Protein AF-A0A7D9LE32-F1 (afdb_monomer_lite)

pLDDT: mean 76.78, std 17.49, range [37.62, 94.56]

Sequence (142 aa):
DDTLTGVDDGTQTGVDDDTLTGVDDDTLTGVDDDTLTGVDDDTLTGVDDDTLTGVDDDTLTGVDDGTLTGVDDGTLTSVDDDTLTGVDDGTLTGVDDGTLTGVDDDTLTGVDDDTLTVQVLAGSFQVLAGSCQDPARSCQIP

Structure (mmCIF, N/CA/C/O backbone):
data_AF-A0A7D9LE32-F1
#
_entry.id   AF-A0A7D9LE32-F1
#
loop_
_atom_site.group_PDB
_atom_site.id
_atom_site.type_symbol
_atom_site.label_atom_id
_atom_site.label_alt_id
_atom_site.label_comp_id
_atom_site.label_asym_id
_atom_site.label_entity_id
_atom_site.label_seq_id
_atom_site.pdbx_PDB_ins_code
_atom_site.Cartn_x
_atom_site.Cartn_y
_atom_site.Cartn_z
_atom_site.occupancy
_atom_site.B_iso_or_equiv
_atom_site.auth_seq_id
_atom_site.auth_comp_id
_atom_site.auth_asym_id
_atom_site.auth_atom_id
_atom_site.pdbx_PDB_model_num
ATOM 1 N N . ASP A 1 1 ? -15.709 0.197 8.861 1.00 73.44 1 ASP A N 1
ATOM 2 C CA . ASP A 1 1 ? -15.210 1.032 9.957 1.00 73.44 1 ASP A CA 1
ATOM 3 C C . ASP A 1 1 ? -15.190 0.263 11.274 1.00 73.44 1 ASP A C 1
ATOM 5 O O . ASP A 1 1 ? -16.037 0.479 12.150 1.00 73.44 1 ASP A O 1
ATOM 9 N N . ASP A 1 2 ? -14.233 -0.660 11.393 1.00 81.38 2 ASP A N 1
ATOM 10 C CA . ASP A 1 2 ? -13.851 -1.294 12.655 1.00 81.38 2 ASP A CA 1
ATOM 11 C C . ASP A 1 2 ? -12.483 -0.761 13.129 1.00 81.38 2 ASP A C 1
ATOM 13 O O . ASP A 1 2 ? -11.618 -0.362 12.353 1.00 81.38 2 ASP A O 1
ATOM 17 N N . THR A 1 3 ? -12.294 -0.669 14.450 1.00 89.06 3 THR A N 1
ATOM 18 C CA . THR A 1 3 ? -11.020 -0.227 15.040 1.00 89.06 3 THR A CA 1
ATOM 19 C C . THR A 1 3 ? -10.590 -1.179 16.142 1.00 89.06 3 THR A C 1
ATOM 21 O O . THR A 1 3 ? -11.297 -1.324 17.148 1.00 89.06 3 THR A O 1
ATOM 24 N N . LEU A 1 4 ? -9.416 -1.789 15.979 1.00 86.62 4 LEU A N 1
ATOM 25 C CA . LEU A 1 4 ? -8.838 -2.752 16.914 1.00 86.62 4 LEU A CA 1
ATOM 26 C C . LEU A 1 4 ? -7.532 -2.215 17.500 1.00 86.62 4 LEU A C 1
ATOM 28 O O . LEU A 1 4 ? -6.714 -1.614 16.812 1.00 86.62 4 LEU A O 1
ATOM 32 N N . THR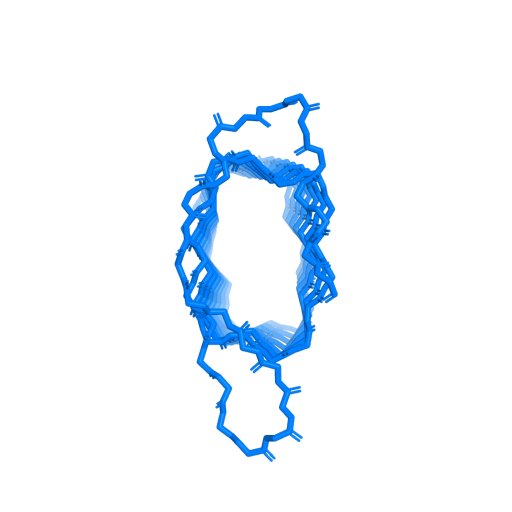 A 1 5 ? -7.346 -2.402 18.808 1.00 90.69 5 THR A N 1
ATOM 33 C CA . THR A 1 5 ? -6.140 -1.938 19.506 1.00 90.69 5 THR A CA 1
ATOM 34 C C . THR A 1 5 ? -5.686 -2.946 20.551 1.00 90.69 5 THR A C 1
ATOM 36 O O . THR A 1 5 ? -6.492 -3.273 21.433 1.00 90.69 5 THR A O 1
ATOM 39 N N . GLY A 1 6 ? -4.414 -3.349 20.535 1.00 88.06 6 GLY A N 1
ATOM 40 C CA . GLY A 1 6 ? -3.862 -4.254 21.551 1.00 88.06 6 GLY A CA 1
ATOM 41 C C . GLY A 1 6 ? -4.485 -5.646 21.510 1.00 88.06 6 GLY A C 1
ATOM 42 O O . GLY A 1 6 ? -4.855 -6.166 22.567 1.00 88.06 6 GLY A O 1
ATOM 43 N N . VAL A 1 7 ? -4.718 -6.169 20.308 1.00 86.44 7 VAL A N 1
ATOM 44 C CA . VAL A 1 7 ? -5.234 -7.525 20.094 1.00 86.44 7 VAL A CA 1
ATOM 45 C C . VAL A 1 7 ? -4.071 -8.458 19.762 1.00 86.44 7 VAL A C 1
ATOM 47 O O . VAL A 1 7 ? -3.098 -8.019 19.170 1.00 86.44 7 VAL A O 1
ATOM 50 N N . ASP A 1 8 ? -4.165 -9.719 20.182 1.00 85.81 8 ASP A N 1
ATOM 51 C CA . ASP A 1 8 ? -3.124 -10.716 19.891 1.00 85.81 8 ASP A CA 1
ATOM 52 C C . ASP A 1 8 ? -3.333 -11.315 18.480 1.00 85.81 8 ASP A C 1
ATOM 54 O O . ASP A 1 8 ? -2.375 -11.661 17.809 1.00 85.81 8 ASP A O 1
ATOM 58 N N . ASP A 1 9 ? -4.586 -11.468 18.028 1.00 88.00 9 ASP A N 1
ATOM 59 C CA . ASP A 1 9 ? -4.920 -12.013 16.709 1.00 88.00 9 ASP A CA 1
ATOM 60 C C . ASP A 1 9 ? -6.203 -11.402 16.112 1.00 88.00 9 ASP A C 1
ATOM 62 O O . ASP A 1 9 ? -7.207 -11.197 16.813 1.00 88.00 9 ASP A O 1
ATOM 66 N N . GLY A 1 10 ? -6.211 -11.153 14.799 1.00 84.56 10 GLY A N 1
ATOM 67 C CA . GLY A 1 10 ? -7.376 -10.633 14.083 1.00 84.56 10 GLY A CA 1
ATOM 68 C C . GLY A 1 10 ? -7.543 -11.165 12.658 1.00 84.56 10 GLY A C 1
ATOM 69 O O . GLY A 1 10 ? -6.626 -11.620 11.979 1.00 84.56 10 GLY A O 1
ATOM 70 N N . THR A 1 11 ? -8.795 -11.194 12.192 1.00 90.12 11 THR A N 1
ATOM 71 C CA . THR A 1 11 ? -9.115 -11.504 10.791 1.00 90.12 11 THR A CA 1
ATOM 72 C C . THR A 1 11 ? -10.365 -10.751 10.364 1.00 90.12 11 THR A C 1
ATOM 74 O O . THR A 1 11 ? -11.419 -10.922 10.988 1.00 90.12 11 THR A O 1
ATOM 77 N N . GLN A 1 12 ? -10.278 -9.978 9.281 1.00 88.81 12 GLN A N 1
ATOM 78 C CA . GLN A 1 12 ? -11.402 -9.203 8.744 1.00 88.81 12 GLN A CA 1
ATOM 79 C C . GLN A 1 12 ? -11.607 -9.494 7.257 1.00 88.81 12 GLN A C 1
ATOM 81 O O . GLN A 1 12 ? -10.667 -9.780 6.519 1.00 88.81 12 GLN A O 1
ATOM 86 N N . THR A 1 13 ? -12.871 -9.511 6.825 1.00 91.12 13 THR A N 1
ATOM 87 C CA . THR A 1 13 ? -13.227 -9.866 5.444 1.00 91.12 13 THR A CA 1
ATOM 88 C C . THR A 1 13 ? -14.433 -9.079 4.948 1.00 91.12 13 THR A C 1
ATOM 90 O O . THR A 1 13 ? -15.486 -9.151 5.594 1.00 91.12 13 THR A O 1
ATOM 93 N N . GLY A 1 14 ? -14.346 -8.468 3.763 1.00 86.75 14 GLY A N 1
ATOM 94 C CA . GLY A 1 14 ? -15.486 -7.805 3.116 1.00 86.75 14 GLY A CA 1
ATOM 95 C C . GLY A 1 14 ? -15.981 -6.580 3.884 1.00 86.75 14 GLY A C 1
ATOM 96 O O . GLY A 1 14 ? -17.188 -6.449 4.109 1.00 86.75 14 GLY A O 1
ATOM 97 N N . VAL A 1 15 ? -15.040 -5.776 4.357 1.00 83.94 15 VAL A N 1
ATOM 98 C CA . VAL A 1 15 ? -15.245 -4.577 5.175 1.00 83.94 15 VAL A CA 1
ATOM 99 C C . VAL A 1 15 ? -14.876 -3.342 4.361 1.00 83.94 15 VAL A C 1
ATOM 101 O O . VAL A 1 15 ? -14.007 -3.420 3.506 1.00 83.94 15 VAL A O 1
ATOM 104 N N . ASP A 1 16 ? -15.554 -2.227 4.620 1.00 86.12 16 ASP A N 1
ATOM 105 C CA . ASP A 1 16 ? -15.320 -1.000 3.850 1.00 86.12 16 ASP A CA 1
ATOM 106 C C . ASP A 1 16 ? -14.069 -0.253 4.365 1.00 86.12 16 ASP A C 1
ATOM 108 O O . ASP A 1 16 ? -13.232 0.130 3.576 1.00 86.12 16 ASP A O 1
ATOM 112 N N . ASP A 1 17 ? -13.893 -0.109 5.685 1.00 89.81 17 ASP A N 1
ATOM 113 C CA . ASP A 1 17 ? -12.788 0.681 6.266 1.00 89.81 17 ASP A CA 1
ATOM 114 C C . ASP A 1 17 ? -12.303 0.027 7.572 1.00 89.81 17 ASP A C 1
ATOM 116 O O . ASP A 1 17 ? -13.159 -0.281 8.409 1.00 89.81 17 ASP A O 1
ATOM 120 N N . ASP A 1 18 ? -10.999 -0.125 7.813 1.00 89.25 18 ASP A N 1
ATOM 121 C CA . ASP A 1 18 ? -10.464 -0.690 9.064 1.00 89.25 18 ASP A CA 1
ATOM 122 C C . ASP A 1 18 ? -9.230 0.049 9.617 1.00 89.25 18 ASP A C 1
ATOM 124 O O . ASP A 1 18 ? -8.409 0.611 8.897 1.00 89.25 18 ASP A O 1
ATOM 128 N N . THR A 1 19 ? -9.063 0.059 10.945 1.00 92.06 19 THR A N 1
ATOM 129 C CA . THR A 1 19 ? -7.843 0.582 11.593 1.00 92.06 19 THR A CA 1
ATOM 130 C C . THR A 1 19 ? -7.362 -0.321 12.725 1.00 92.06 19 THR A C 1
ATOM 132 O O . THR A 1 19 ? -8.087 -0.547 13.699 1.00 92.06 19 THR A O 1
ATOM 135 N N . LEU A 1 20 ? -6.119 -0.791 12.646 1.00 91.19 20 LEU A N 1
ATOM 136 C CA . LEU A 1 20 ? -5.5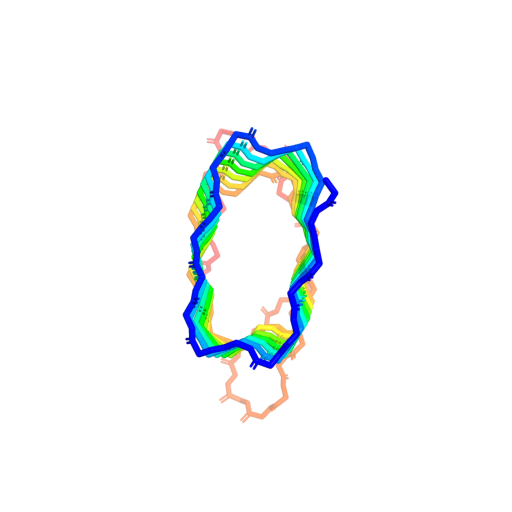15 -1.701 13.617 1.00 91.19 20 LEU A CA 1
ATOM 137 C C . LEU A 1 20 ? -4.245 -1.082 14.214 1.00 91.19 20 LEU A C 1
ATOM 139 O O . LEU A 1 20 ? -3.468 -0.404 13.544 1.00 91.19 20 LEU A O 1
ATOM 143 N N . THR A 1 21 ? -4.060 -1.216 15.529 1.00 93.31 21 THR A N 1
ATOM 144 C CA . THR A 1 21 ? -2.902 -0.629 16.223 1.00 93.31 21 THR A CA 1
ATOM 145 C C . THR A 1 21 ? -2.389 -1.506 17.355 1.00 93.31 21 THR A C 1
ATOM 147 O O . THR A 1 21 ? -3.131 -1.782 18.304 1.00 93.31 21 THR A O 1
ATOM 150 N N . GLY A 1 22 ? -1.093 -1.824 17.347 1.00 89.38 22 GLY A N 1
ATOM 151 C CA . GLY A 1 22 ? -0.489 -2.667 18.378 1.00 89.38 22 GLY A CA 1
ATOM 152 C C . GLY A 1 22 ? -1.085 -4.064 18.339 1.00 89.38 22 GLY A C 1
ATOM 153 O O . GLY A 1 22 ? -1.678 -4.473 19.339 1.00 89.38 22 GLY A O 1
ATOM 154 N N . VAL A 1 23 ? -1.050 -4.695 17.170 1.00 90.19 23 VAL A N 1
ATOM 155 C CA . VAL A 1 23 ? -1.552 -6.056 16.971 1.00 90.19 23 VAL A CA 1
ATOM 156 C C . VAL A 1 23 ? -0.376 -6.987 16.750 1.00 90.19 23 VAL A C 1
ATOM 158 O O . VAL A 1 23 ? 0.572 -6.584 16.094 1.00 90.19 23 VAL A O 1
ATOM 161 N N . ASP A 1 24 ? -0.427 -8.193 17.308 1.00 88.56 24 ASP A N 1
ATOM 162 C CA . ASP A 1 24 ? 0.621 -9.178 17.046 1.00 88.56 24 ASP A CA 1
ATOM 163 C C . ASP A 1 24 ? 0.402 -9.788 15.641 1.00 88.56 24 ASP A C 1
ATOM 165 O O . ASP A 1 24 ? 1.209 -9.526 14.765 1.00 88.56 24 ASP A O 1
ATOM 169 N N . ASP A 1 25 ? -0.726 -10.470 15.372 1.00 90.69 25 ASP A N 1
ATOM 170 C CA . ASP A 1 25 ? -0.989 -11.094 14.056 1.00 90.69 25 ASP A CA 1
ATOM 171 C C . ASP A 1 25 ? -2.334 -10.657 13.429 1.00 90.69 25 ASP A C 1
ATOM 173 O O . ASP A 1 25 ? -3.394 -10.846 14.039 1.00 90.69 25 ASP A O 1
ATOM 177 N N . ASP A 1 26 ? -2.346 -10.202 12.171 1.00 91.19 26 ASP A N 1
ATOM 178 C CA . ASP A 1 26 ? -3.585 -9.858 11.452 1.00 91.19 26 ASP A CA 1
ATOM 179 C C . ASP A 1 26 ? -3.692 -10.408 10.021 1.00 91.19 26 ASP A C 1
ATOM 181 O O . ASP A 1 26 ? -2.724 -10.682 9.315 1.00 91.19 26 ASP A O 1
ATOM 185 N N . THR A 1 27 ? -4.931 -10.583 9.551 1.00 92.94 27 THR A N 1
ATOM 186 C CA . THR A 1 27 ? -5.215 -10.893 8.141 1.00 92.94 27 THR A CA 1
ATOM 187 C C . THR A 1 27 ? -6.457 -10.158 7.650 1.00 92.94 27 THR A C 1
ATOM 189 O O . THR A 1 27 ? -7.558 -10.380 8.169 1.00 92.94 27 THR A O 1
ATOM 192 N N . LEU A 1 28 ? -6.317 -9.350 6.601 1.00 92.06 28 LEU A N 1
ATOM 193 C CA . LEU A 1 28 ? -7.422 -8.628 5.968 1.00 92.06 28 LEU A CA 1
ATOM 194 C C . LEU A 1 28 ? -7.646 -9.125 4.533 1.00 92.06 28 LEU A C 1
ATOM 196 O O . LEU A 1 28 ? -6.717 -9.486 3.808 1.00 92.06 28 LEU A O 1
ATOM 200 N N . THR A 1 29 ? -8.908 -9.234 4.110 1.00 94.00 29 THR A N 1
ATOM 201 C CA . THR A 1 29 ? -9.242 -9.701 2.755 1.00 94.00 29 THR A CA 1
ATOM 202 C C . THR A 1 29 ? -10.474 -9.017 2.179 1.00 94.00 29 THR A C 1
ATOM 204 O O . THR A 1 29 ? -11.563 -9.125 2.753 1.00 94.00 29 THR A O 1
ATOM 207 N N . GLY A 1 30 ? -10.355 -8.448 0.977 1.00 89.94 30 GLY A N 1
ATOM 208 C CA . GLY A 1 30 ? -11.468 -7.752 0.328 1.00 89.94 30 GLY A CA 1
ATOM 209 C C . GLY A 1 30 ? -11.885 -6.537 1.143 1.00 89.94 30 GLY A C 1
ATOM 210 O O . GLY A 1 30 ? -13.033 -6.500 1.594 1.00 89.94 30 GLY A O 1
ATOM 211 N N . VAL A 1 31 ? -10.922 -5.667 1.432 1.00 89.81 31 VAL A N 1
ATOM 212 C CA . VAL A 1 31 ? -11.112 -4.432 2.199 1.00 89.81 31 VAL A CA 1
ATOM 213 C C . VAL A 1 31 ? -10.989 -3.260 1.240 1.00 89.81 31 VAL A C 1
ATOM 215 O O . VAL A 1 31 ? -10.130 -3.325 0.369 1.00 89.81 31 VAL A O 1
ATOM 218 N N . ASP A 1 32 ? -11.839 -2.241 1.366 1.00 89.81 32 ASP A N 1
ATOM 219 C CA . ASP A 1 32 ? -11.682 -1.052 0.523 1.00 89.81 32 ASP A CA 1
ATOM 220 C C . ASP A 1 32 ? -10.523 -0.194 1.086 1.00 89.81 32 ASP A C 1
ATOM 222 O O . ASP A 1 32 ? -9.508 -0.088 0.415 1.00 89.81 32 ASP A O 1
ATOM 226 N N . ASP A 1 33 ? -10.589 0.268 2.345 1.00 91.81 33 ASP A N 1
ATOM 227 C CA . ASP A 1 33 ? -9.518 1.067 2.976 1.00 91.81 33 ASP A CA 1
ATOM 228 C C . ASP A 1 33 ? -9.007 0.442 4.299 1.00 91.81 33 ASP A C 1
ATOM 230 O O . ASP A 1 33 ? -9.798 0.119 5.196 1.00 91.81 33 ASP A O 1
ATOM 234 N N . ASP A 1 34 ? -7.691 0.352 4.519 1.00 92.44 34 ASP A N 1
ATOM 235 C CA . ASP A 1 34 ? -7.129 -0.069 5.811 1.00 92.44 34 ASP A CA 1
ATOM 236 C C . ASP A 1 34 ? -5.908 0.729 6.303 1.00 92.44 34 ASP A C 1
ATOM 238 O O . ASP A 1 34 ? -5.178 1.407 5.582 1.00 92.44 34 ASP A O 1
ATOM 242 N N . THR A 1 35 ? -5.711 0.726 7.625 1.00 93.56 35 THR A N 1
ATOM 243 C CA . THR A 1 35 ? -4.546 1.351 8.265 1.00 93.56 35 THR A CA 1
ATOM 244 C C . THR A 1 35 ? -4.030 0.509 9.423 1.00 93.56 35 THR A C 1
ATOM 246 O O . THR A 1 35 ? -4.728 0.326 10.425 1.00 93.56 35 THR A O 1
ATOM 249 N N . LEU A 1 36 ? -2.778 0.065 9.330 1.00 92.38 36 LEU A N 1
ATOM 250 C CA . LEU A 1 36 ? -2.089 -0.745 10.332 1.00 92.38 36 LEU A CA 1
ATOM 251 C C . LEU A 1 36 ? -0.932 0.046 10.957 1.00 92.38 36 LEU A C 1
ATOM 253 O O . LEU A 1 36 ? -0.197 0.779 10.291 1.00 92.38 36 LEU A O 1
ATOM 257 N N . THR A 1 37 ? -0.765 -0.046 12.277 1.00 94.19 37 THR A N 1
ATOM 258 C CA . THR A 1 37 ? 0.332 0.638 12.983 1.00 94.19 37 THR A CA 1
ATOM 259 C C . THR A 1 37 ? 0.884 -0.176 14.143 1.00 94.19 37 THR A C 1
ATOM 261 O O . THR A 1 37 ? 0.161 -0.433 15.109 1.00 94.19 37 THR A O 1
ATOM 264 N N . GLY A 1 38 ? 2.191 -0.451 14.135 1.00 90.06 38 GLY A N 1
ATOM 265 C CA . GLY A 1 38 ? 2.829 -1.244 15.186 1.00 90.06 38 GLY A CA 1
ATOM 266 C C . GLY A 1 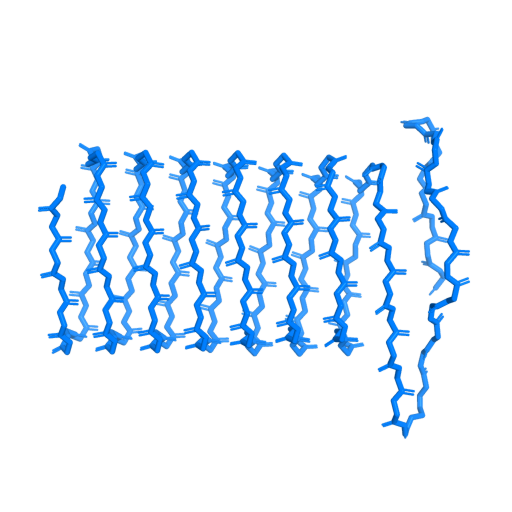38 ? 2.282 -2.662 15.184 1.00 90.06 38 GLY A C 1
ATOM 267 O O . GLY A 1 38 ? 1.674 -3.048 16.183 1.00 90.06 38 GLY A O 1
ATOM 268 N N . VAL A 1 39 ? 2.377 -3.334 14.041 1.00 90.44 39 VAL A N 1
ATOM 269 C CA . VAL A 1 39 ? 1.914 -4.714 13.865 1.00 90.44 39 VAL A CA 1
ATOM 270 C C . VAL A 1 39 ? 3.131 -5.621 13.753 1.00 90.44 39 VAL A C 1
ATOM 272 O O . VAL A 1 39 ? 4.094 -5.217 13.113 1.00 90.44 39 VAL A O 1
ATOM 275 N N . ASP A 1 40 ? 3.120 -6.782 14.405 1.00 90.88 40 ASP A N 1
ATOM 276 C CA . ASP A 1 40 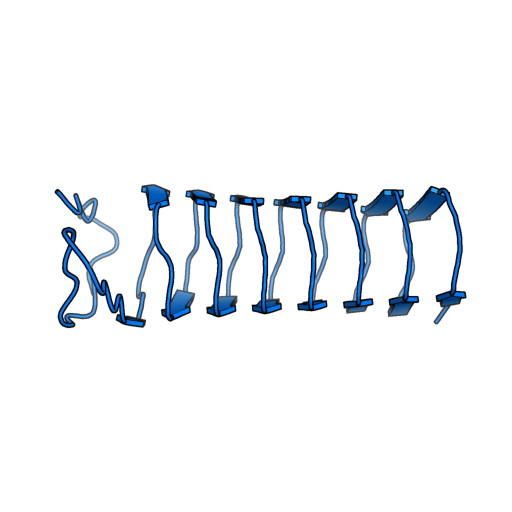? 4.249 -7.711 14.287 1.00 90.88 40 ASP A CA 1
ATOM 277 C C . ASP A 1 40 ? 4.152 -8.448 12.933 1.00 90.88 40 ASP A C 1
ATOM 279 O O . ASP A 1 40 ? 5.012 -8.237 12.089 1.00 90.88 40 ASP A O 1
ATOM 283 N N . ASP A 1 41 ? 3.064 -9.179 12.664 1.00 92.06 41 ASP A N 1
ATOM 284 C CA . ASP A 1 41 ? 2.841 -9.902 11.403 1.00 92.06 41 ASP A CA 1
ATOM 285 C C . ASP A 1 41 ? 1.490 -9.516 10.757 1.00 92.06 41 ASP A C 1
ATOM 287 O O . ASP A 1 41 ? 0.427 -9.631 11.382 1.00 92.06 41 ASP A O 1
ATOM 291 N N . ASP A 1 42 ? 1.476 -9.156 9.469 1.00 92.31 42 ASP A N 1
ATOM 292 C CA . ASP A 1 42 ? 0.226 -8.917 8.739 1.00 92.31 42 ASP A CA 1
ATOM 293 C C . ASP A 1 42 ? 0.149 -9.534 7.333 1.00 92.31 42 ASP A C 1
ATOM 295 O O . ASP A 1 42 ? 1.123 -9.909 6.677 1.00 92.31 42 ASP A O 1
ATOM 299 N N . THR A 1 43 ? -1.086 -9.735 6.869 1.00 94.06 43 THR A N 1
ATOM 300 C CA . THR A 1 43 ? -1.364 -10.205 5.510 1.00 94.06 43 THR A CA 1
ATOM 301 C C . THR A 1 43 ? -2.594 -9.518 4.934 1.00 94.06 43 THR A C 1
ATOM 303 O O . THR A 1 43 ? -3.710 -9.698 5.432 1.00 94.06 43 THR A O 1
ATOM 306 N N . LEU A 1 44 ? -2.405 -8.825 3.814 1.00 92.88 44 LEU A N 1
ATOM 307 C CA . LEU A 1 44 ? -3.436 -8.092 3.085 1.00 92.88 44 LEU A CA 1
ATOM 308 C C . LEU A 1 44 ? -3.686 -8.735 1.718 1.00 92.88 44 LEU A C 1
ATOM 310 O O . LEU A 1 44 ? -2.763 -9.125 0.997 1.00 92.88 44 LEU A O 1
ATOM 314 N N . THR A 1 45 ? -4.954 -8.914 1.345 1.00 94.56 45 THR A N 1
ATOM 315 C CA . THR A 1 45 ? -5.313 -9.507 0.046 1.00 94.56 45 THR A CA 1
ATOM 316 C C . THR A 1 45 ? -6.547 -8.873 -0.577 1.00 94.56 45 THR A C 1
ATOM 318 O O . THR A 1 45 ? -7.642 -8.982 -0.019 1.00 94.56 45 THR A O 1
ATOM 321 N N . GLY A 1 46 ? -6.410 -8.358 -1.802 1.00 90.69 46 GLY A N 1
ATOM 322 C CA . GLY A 1 46 ? -7.517 -7.719 -2.516 1.00 90.69 46 GLY A CA 1
ATOM 323 C C . GLY A 1 46 ? -7.981 -6.479 -1.768 1.00 90.69 46 GLY A C 1
ATOM 324 O O . GLY A 1 46 ? -9.133 -6.454 -1.336 1.00 90.69 46 GLY A O 1
ATOM 325 N N . VAL A 1 47 ? -7.044 -5.572 -1.519 1.00 90.94 47 VAL A N 1
ATOM 326 C CA . VAL A 1 47 ? -7.280 -4.309 -0.822 1.00 90.94 47 VAL A CA 1
ATOM 327 C C . VAL A 1 47 ? -7.231 -3.187 -1.850 1.00 90.94 47 VAL A C 1
ATOM 329 O O . VAL A 1 47 ? -6.376 -3.243 -2.731 1.00 90.94 47 VAL A O 1
ATOM 332 N N . ASP A 1 48 ? -8.144 -2.222 -1.774 1.00 90.88 48 ASP A N 1
ATOM 333 C CA . ASP A 1 48 ? -8.104 -1.086 -2.696 1.00 90.88 48 ASP A CA 1
ATOM 334 C C . ASP A 1 48 ? -7.036 -0.075 -2.215 1.00 90.88 48 ASP A C 1
ATOM 336 O O . ASP A 1 48 ? -6.075 0.148 -2.943 1.00 90.88 48 ASP A O 1
ATOM 340 N N . ASP A 1 49 ? -7.111 0.420 -0.973 1.00 92.25 49 ASP A N 1
ATOM 341 C CA . ASP A 1 49 ? -6.161 1.384 -0.392 1.00 92.25 49 ASP A CA 1
ATOM 342 C C . ASP A 1 49 ? -5.591 0.902 0.967 1.00 92.25 49 ASP A C 1
ATOM 344 O O . ASP A 1 49 ? -6.351 0.714 1.921 1.00 92.25 49 ASP A O 1
ATOM 348 N N . ASP A 1 50 ? -4.260 0.812 1.118 1.00 92.62 50 ASP A N 1
ATOM 349 C CA . ASP A 1 50 ? -3.606 0.443 2.389 1.00 92.62 50 ASP A CA 1
ATOM 350 C C . ASP A 1 50 ? -2.603 1.474 2.937 1.00 92.62 50 ASP A C 1
ATOM 352 O O . ASP A 1 50 ? -1.994 2.294 2.236 1.00 92.62 50 ASP A O 1
ATOM 356 N N . THR A 1 51 ? -2.409 1.450 4.259 1.00 94.00 51 THR A N 1
ATOM 357 C CA . THR A 1 51 ? -1.311 2.166 4.922 1.00 94.00 51 THR A CA 1
ATOM 358 C C . THR A 1 51 ? -0.750 1.382 6.105 1.00 94.00 51 THR A C 1
ATOM 360 O O . THR A 1 51 ? -1.404 1.252 7.142 1.00 94.00 51 THR A O 1
ATOM 363 N N . LEU A 1 52 ? 0.515 0.970 6.009 1.00 92.25 52 LEU A N 1
ATOM 364 C CA . LEU A 1 52 ? 1.246 0.247 7.052 1.00 92.25 52 LEU A CA 1
ATOM 365 C C . LEU A 1 52 ? 2.353 1.122 7.647 1.00 92.25 52 LEU A C 1
ATOM 367 O O . LEU A 1 52 ? 3.095 1.823 6.949 1.00 92.25 52 LEU A O 1
ATOM 371 N N . THR A 1 53 ? 2.491 1.110 8.974 1.00 93.81 53 THR A N 1
ATOM 372 C CA . THR A 1 53 ? 3.557 1.848 9.666 1.00 93.81 53 THR A CA 1
ATOM 373 C C . THR A 1 53 ? 4.134 1.089 10.852 1.00 93.81 53 THR A C 1
ATOM 375 O O . THR A 1 53 ? 3.427 0.852 11.832 1.00 93.81 53 THR A O 1
ATOM 378 N N . GLY A 1 54 ? 5.450 0.860 10.840 1.00 89.75 54 GLY A N 1
ATOM 379 C CA . GLY A 1 54 ? 6.141 0.161 11.923 1.00 89.75 54 GLY A CA 1
ATOM 380 C C . GLY A 1 54 ? 5.660 -1.277 12.004 1.00 89.75 54 GLY A C 1
ATOM 381 O O . GLY A 1 54 ? 5.009 -1.619 12.989 1.00 89.75 54 GLY A O 1
ATOM 382 N N . VAL A 1 55 ? 5.893 -2.028 10.935 1.00 90.69 55 VAL A N 1
ATOM 383 C CA . VAL A 1 55 ? 5.515 -3.435 10.823 1.00 90.69 55 VAL A CA 1
ATOM 384 C C . VAL A 1 55 ? 6.778 -4.282 10.811 1.00 90.69 55 VAL A C 1
ATOM 386 O O . VAL A 1 55 ? 7.752 -3.873 10.181 1.00 90.69 55 VAL A O 1
ATOM 389 N N . ASP A 1 56 ? 6.784 -5.409 11.519 1.00 90.69 56 ASP A N 1
ATOM 390 C CA . ASP A 1 56 ? 7.940 -6.305 11.491 1.00 90.69 56 ASP A CA 1
ATOM 391 C C . ASP A 1 56 ? 7.899 -7.159 10.202 1.00 90.69 56 ASP A C 1
ATOM 393 O O . ASP A 1 56 ? 8.792 -7.001 9.373 1.00 90.69 56 ASP A O 1
ATOM 397 N N . ASP A 1 57 ? 6.836 -7.938 9.962 1.00 91.56 57 ASP A N 1
ATOM 398 C CA . ASP A 1 57 ? 6.659 -8.780 8.767 1.00 91.56 57 ASP A CA 1
ATOM 399 C C . ASP A 1 57 ? 5.331 -8.480 8.024 1.00 91.56 57 ASP A C 1
ATOM 401 O O . ASP A 1 57 ? 4.246 -8.692 8.573 1.00 91.56 57 ASP A O 1
ATOM 405 N N . ASP A 1 58 ? 5.386 -8.098 6.739 1.00 91.38 58 ASP A N 1
ATOM 406 C CA . ASP A 1 58 ? 4.188 -7.861 5.907 1.00 91.38 58 ASP A CA 1
ATOM 407 C C . ASP A 1 58 ? 4.087 -8.746 4.651 1.00 91.38 58 ASP A C 1
ATOM 409 O O . ASP A 1 58 ? 5.067 -9.199 4.042 1.00 91.38 58 ASP A O 1
ATOM 413 N N . THR A 1 59 ? 2.849 -9.014 4.224 1.00 93.06 59 THR A N 1
ATOM 414 C CA . THR A 1 59 ? 2.561 -9.601 2.909 1.00 93.06 59 THR A CA 1
ATOM 415 C C . THR A 1 59 ? 1.336 -8.970 2.260 1.00 93.06 59 THR A C 1
ATOM 417 O O . THR A 1 59 ? 0.201 -9.209 2.676 1.00 93.06 59 THR A O 1
ATOM 420 N N . LEU A 1 60 ? 1.556 -8.264 1.152 1.00 91.25 60 LEU A N 1
ATOM 421 C CA . LEU A 1 60 ? 0.524 -7.589 0.368 1.00 91.25 60 LEU A CA 1
ATOM 422 C C . LEU A 1 60 ? 0.323 -8.284 -0.982 1.00 91.25 60 LEU A C 1
ATOM 424 O O . LEU A 1 60 ? 1.271 -8.584 -1.716 1.00 91.25 60 LEU A O 1
ATOM 428 N N . THR A 1 61 ? -0.931 -8.578 -1.333 1.00 92.75 61 THR A N 1
ATOM 429 C CA . THR A 1 61 ? -1.277 -9.210 -2.616 1.00 92.75 61 THR A CA 1
ATOM 430 C C . THR A 1 61 ? -2.528 -8.613 -3.247 1.00 92.75 61 THR A C 1
ATOM 432 O O . THR A 1 61 ? -3.622 -8.758 -2.702 1.00 92.75 61 THR A O 1
ATOM 435 N N . GLY A 1 62 ? -2.400 -8.091 -4.471 1.00 88.69 62 GLY A N 1
ATOM 436 C CA . GLY A 1 62 ? -3.529 -7.495 -5.189 1.00 88.69 62 GLY A CA 1
ATOM 437 C C . GLY A 1 62 ? -4.017 -6.250 -4.465 1.00 88.69 62 GLY A C 1
ATOM 438 O O . GLY A 1 62 ? -5.144 -6.251 -3.977 1.00 88.69 62 GLY A O 1
ATOM 439 N N . VAL A 1 63 ? -3.110 -5.291 -4.325 1.00 88.94 63 VAL A N 1
ATOM 440 C CA . VAL A 1 63 ? -3.357 -3.981 -3.728 1.00 88.94 63 VAL A CA 1
ATOM 441 C C . VAL A 1 63 ? -3.411 -2.966 -4.859 1.00 88.94 63 VAL A C 1
ATOM 443 O O . VAL A 1 63 ? -2.530 -3.009 -5.718 1.00 88.94 63 VAL A O 1
ATOM 446 N N . ASP A 1 64 ? -4.400 -2.080 -4.872 1.00 88.81 64 ASP A N 1
ATOM 447 C CA . ASP A 1 64 ? -4.442 -1.024 -5.885 1.00 88.81 64 ASP A CA 1
ATOM 448 C C . ASP A 1 64 ? -3.498 0.133 -5.479 1.00 88.81 64 ASP A C 1
ATOM 450 O O . ASP A 1 64 ? -2.515 0.356 -6.183 1.00 88.81 64 ASP A O 1
ATOM 454 N N . ASP A 1 65 ? -3.686 0.763 -4.313 1.00 88.94 65 ASP A N 1
ATOM 455 C CA . ASP A 1 65 ? -2.834 1.848 -3.796 1.00 88.94 65 ASP A CA 1
ATOM 456 C C . ASP A 1 65 ? -2.276 1.520 -2.389 1.00 88.94 65 ASP A C 1
ATOM 458 O O . ASP A 1 65 ? -3.031 1.300 -1.445 1.00 88.94 65 ASP A O 1
ATOM 462 N N . GLY A 1 66 ? -0.950 1.564 -2.195 1.00 87.25 66 GLY A N 1
ATOM 463 C CA . GLY A 1 66 ? -0.319 1.181 -0.918 1.00 87.25 66 GLY A CA 1
ATOM 464 C C . GLY A 1 66 ? 0.749 2.142 -0.389 1.00 87.25 66 GLY A C 1
ATOM 465 O O . GLY A 1 66 ? 1.532 2.740 -1.138 1.00 87.25 66 GLY A O 1
ATOM 466 N N . THR A 1 67 ? 0.831 2.299 0.938 1.00 90.25 67 THR A N 1
ATOM 467 C CA . THR A 1 67 ? 1.910 3.064 1.598 1.00 90.25 67 THR A CA 1
ATOM 468 C C . THR A 1 67 ? 2.510 2.314 2.779 1.00 90.25 67 THR A C 1
ATOM 470 O O . THR A 1 67 ? 1.884 2.179 3.827 1.00 90.25 67 THR A O 1
ATOM 473 N N . LEU A 1 68 ? 3.788 1.947 2.666 1.00 89.12 68 LEU A N 1
ATOM 474 C CA . LEU A 1 68 ? 4.522 1.209 3.692 1.00 89.12 68 LEU A CA 1
ATOM 475 C C . LEU A 1 68 ? 5.651 2.071 4.262 1.00 89.12 68 LEU A C 1
ATOM 477 O O . LEU A 1 68 ? 6.456 2.662 3.531 1.00 89.12 68 LEU A O 1
ATOM 481 N N . THR A 1 69 ? 5.721 2.174 5.590 1.00 90.38 69 THR A N 1
ATOM 482 C CA . THR A 1 69 ? 6.762 2.948 6.282 1.00 90.38 69 THR A CA 1
ATOM 483 C C . THR A 1 69 ? 7.342 2.212 7.482 1.00 90.38 69 THR A C 1
ATOM 485 O O . THR A 1 69 ? 6.644 2.014 8.474 1.00 90.38 69 THR A O 1
ATOM 488 N N . GLY A 1 70 ? 8.654 1.962 7.472 1.00 86.50 70 GLY A N 1
ATOM 489 C CA . GLY A 1 70 ? 9.334 1.289 8.580 1.00 86.50 70 GLY A CA 1
ATOM 490 C C . GLY A 1 70 ? 8.880 -0.158 8.681 1.00 86.50 70 GLY A C 1
ATOM 491 O O . GLY A 1 70 ? 8.161 -0.489 9.619 1.00 86.50 70 GLY A O 1
ATOM 492 N N . VAL A 1 71 ? 9.249 -0.936 7.673 1.00 86.31 71 VAL A N 1
ATOM 493 C CA . VAL A 1 71 ? 9.004 -2.374 7.573 1.00 86.31 71 VAL A CA 1
ATOM 494 C C . VAL A 1 71 ? 10.340 -3.080 7.747 1.00 86.31 71 VAL A C 1
ATOM 496 O O . VAL A 1 71 ? 11.309 -2.663 7.109 1.00 86.31 71 VAL A O 1
ATOM 499 N N . ASP A 1 72 ? 10.405 -4.124 8.564 1.00 86.56 72 ASP A N 1
ATOM 500 C CA . ASP A 1 72 ? 11.624 -4.929 8.649 1.00 86.56 72 ASP A CA 1
ATOM 501 C C . ASP A 1 72 ? 11.684 -5.911 7.456 1.00 86.56 72 ASP A C 1
ATOM 503 O O . ASP A 1 72 ? 12.564 -5.749 6.607 1.00 86.56 72 ASP A O 1
ATOM 507 N N . ASP A 1 73 ? 10.703 -6.811 7.299 1.00 86.00 73 ASP A N 1
ATOM 508 C CA . ASP A 1 73 ? 10.607 -7.777 6.193 1.00 86.00 73 ASP A CA 1
ATOM 509 C C . ASP A 1 73 ? 9.268 -7.645 5.424 1.00 86.00 73 ASP A C 1
ATOM 511 O O . ASP A 1 73 ? 8.193 -7.883 5.968 1.00 86.00 73 ASP A O 1
ATOM 515 N N . GLY A 1 74 ? 9.308 -7.345 4.118 1.00 84.19 74 GLY A N 1
ATOM 516 C CA . GLY A 1 74 ? 8.091 -7.108 3.319 1.00 84.19 74 GLY A CA 1
ATOM 517 C C . GLY A 1 74 ? 7.989 -7.910 2.021 1.00 84.19 74 GLY A C 1
ATOM 518 O O . GLY A 1 74 ? 8.973 -8.119 1.297 1.00 84.19 74 GLY A O 1
ATOM 519 N N . THR A 1 75 ? 6.778 -8.353 1.666 1.00 87.00 75 THR A N 1
ATOM 520 C CA . THR A 1 75 ? 6.497 -8.986 0.363 1.00 87.00 75 THR A CA 1
ATOM 521 C C . THR A 1 75 ? 5.294 -8.360 -0.331 1.00 87.00 75 THR A C 1
ATOM 523 O O . THR A 1 75 ? 4.158 -8.566 0.081 1.00 87.00 75 THR A O 1
ATOM 526 N N . LEU A 1 76 ? 5.525 -7.733 -1.487 1.00 85.94 76 LEU A N 1
ATOM 527 C CA . LEU A 1 76 ? 4.472 -7.145 -2.318 1.00 85.94 76 LEU A CA 1
ATOM 528 C C . LEU A 1 76 ? 4.321 -7.882 -3.648 1.00 85.94 76 LEU A C 1
ATOM 530 O O . LEU A 1 76 ? 5.295 -8.154 -4.361 1.00 85.94 76 LEU A O 1
ATOM 534 N N . THR A 1 77 ? 3.081 -8.215 -4.004 1.00 87.12 77 THR A N 1
ATOM 535 C CA . THR A 1 77 ? 2.758 -8.895 -5.263 1.00 87.12 77 THR A CA 1
ATOM 536 C C . THR A 1 77 ? 1.536 -8.295 -5.949 1.00 87.12 77 THR A C 1
ATOM 538 O O . THR A 1 77 ? 0.449 -8.322 -5.380 1.00 87.12 77 THR A O 1
ATOM 541 N N . SER A 1 78 ? 1.675 -7.926 -7.231 1.00 83.12 78 SER A N 1
ATOM 542 C CA . SER A 1 78 ? 0.583 -7.350 -8.038 1.00 83.12 78 SER A CA 1
ATOM 543 C C . SER A 1 78 ? 0.009 -6.104 -7.364 1.00 83.12 78 SER A C 1
ATOM 545 O O . SER A 1 78 ? -1.126 -6.152 -6.895 1.00 83.12 78 SER A O 1
ATOM 547 N N . VAL A 1 79 ? 0.843 -5.070 -7.249 1.00 81.00 79 VAL A N 1
ATOM 548 C CA . VAL A 1 79 ? 0.477 -3.780 -6.647 1.00 81.00 79 VAL A CA 1
ATOM 549 C C . VAL A 1 79 ? 0.493 -2.712 -7.732 1.00 81.00 79 VAL A C 1
ATOM 551 O O . VAL A 1 79 ? 1.458 -2.665 -8.492 1.00 81.00 79 VAL A O 1
ATOM 554 N N . ASP A 1 80 ? -0.554 -1.901 -7.846 1.00 80.44 80 ASP A N 1
ATOM 555 C CA . ASP A 1 80 ? -0.636 -0.928 -8.939 1.00 80.44 80 ASP A CA 1
ATOM 556 C C . ASP A 1 80 ? 0.187 0.336 -8.611 1.00 80.44 80 ASP A C 1
ATOM 558 O O . ASP A 1 80 ? 1.208 0.552 -9.266 1.00 80.44 80 ASP A O 1
ATOM 562 N N . ASP A 1 81 ? -0.161 1.093 -7.563 1.00 82.62 81 ASP A N 1
ATOM 563 C CA . ASP A 1 81 ? 0.567 2.287 -7.105 1.00 82.62 81 ASP A CA 1
ATOM 564 C C . ASP A 1 81 ? 1.132 2.084 -5.680 1.00 82.62 81 ASP A C 1
ATOM 566 O O . ASP A 1 81 ? 0.379 1.925 -4.718 1.00 82.62 81 ASP A O 1
ATOM 570 N N . ASP A 1 82 ? 2.458 2.157 -5.486 1.00 80.31 82 ASP A N 1
ATOM 571 C CA . ASP A 1 82 ? 3.059 1.977 -4.151 1.00 80.31 82 ASP A CA 1
ATOM 572 C C . ASP A 1 82 ? 4.069 3.054 -3.715 1.00 80.31 82 ASP A C 1
ATOM 574 O O . ASP A 1 82 ? 4.763 3.729 -4.488 1.00 80.31 82 ASP A O 1
ATOM 578 N N . THR A 1 83 ? 4.141 3.272 -2.400 1.00 84.56 83 THR A N 1
ATOM 579 C CA . THR A 1 83 ? 5.196 4.073 -1.769 1.00 84.56 83 THR A CA 1
ATOM 580 C C . THR A 1 83 ? 5.791 3.340 -0.579 1.00 84.56 83 THR A C 1
ATOM 582 O O . THR A 1 83 ? 5.159 3.208 0.466 1.00 84.56 83 THR A O 1
ATOM 585 N N . LEU A 1 84 ? 7.060 2.951 -0.704 1.00 82.25 84 LEU A N 1
ATOM 586 C CA . LEU A 1 84 ? 7.807 2.247 0.333 1.00 82.25 84 LEU A CA 1
ATOM 587 C C . LEU A 1 84 ? 8.918 3.137 0.888 1.00 82.25 84 LEU A C 1
ATOM 589 O O . LEU A 1 84 ? 9.757 3.677 0.152 1.00 82.25 84 LEU A O 1
ATOM 593 N N . THR A 1 85 ? 8.952 3.281 2.211 1.00 83.94 85 THR A N 1
ATOM 594 C CA . THR A 1 85 ? 9.982 4.053 2.914 1.00 83.94 85 THR A CA 1
ATOM 595 C C . THR A 1 85 ? 10.557 3.288 4.099 1.00 83.94 85 THR A C 1
ATOM 597 O O . THR A 1 85 ? 9.867 3.086 5.092 1.00 83.94 85 THR A O 1
ATOM 600 N N . GLY A 1 86 ? 11.858 2.991 4.059 1.00 78.12 86 GLY A N 1
ATOM 601 C CA . GLY A 1 86 ? 12.533 2.297 5.160 1.00 78.12 86 GLY A CA 1
ATOM 602 C C . GLY A 1 86 ? 12.048 0.861 5.300 1.00 78.12 86 GLY A C 1
ATOM 603 O O . GLY A 1 86 ? 11.441 0.541 6.314 1.00 78.12 86 GLY A O 1
ATOM 604 N N . VAL A 1 87 ? 12.265 0.072 4.251 1.00 78.38 87 VAL A N 1
ATOM 605 C CA . VAL A 1 87 ? 12.142 -1.390 4.273 1.00 78.38 87 VAL A CA 1
ATOM 606 C C . VAL A 1 87 ? 13.554 -1.935 4.499 1.00 78.38 87 VAL A C 1
ATOM 608 O O . VAL A 1 87 ? 14.479 -1.395 3.888 1.00 78.38 87 VAL A O 1
ATOM 611 N N . ASP A 1 88 ? 13.766 -2.923 5.362 1.00 78.19 88 ASP A N 1
ATOM 612 C CA . ASP A 1 88 ? 15.102 -3.511 5.533 1.00 78.19 88 ASP A CA 1
ATOM 613 C C . ASP A 1 88 ? 15.328 -4.641 4.506 1.00 78.19 88 ASP A C 1
ATOM 615 O O . ASP A 1 88 ? 16.212 -4.487 3.651 1.00 78.19 88 ASP A O 1
ATOM 619 N N . ASP A 1 89 ? 14.476 -5.676 4.493 1.00 78.44 89 ASP A N 1
ATOM 620 C CA . ASP A 1 89 ? 14.479 -6.773 3.514 1.00 78.44 89 ASP A CA 1
ATOM 621 C C . ASP A 1 89 ? 13.143 -6.835 2.734 1.00 78.44 89 ASP A C 1
ATOM 623 O O . ASP A 1 89 ? 12.059 -6.924 3.308 1.00 78.44 89 ASP A O 1
ATOM 627 N N . GLY A 1 90 ? 13.193 -6.833 1.396 1.00 73.19 90 GLY A N 1
ATOM 628 C CA . GLY A 1 90 ? 11.984 -6.722 0.568 1.00 73.19 90 GLY A CA 1
ATOM 629 C C . GLY A 1 90 ? 11.942 -7.624 -0.666 1.00 73.19 90 GLY A C 1
ATOM 630 O O . GLY A 1 90 ? 12.940 -7.867 -1.354 1.00 73.19 90 GLY A O 1
ATOM 631 N N . THR A 1 91 ? 10.753 -8.126 -1.011 1.00 77.50 91 THR A N 1
ATOM 632 C CA . THR A 1 91 ? 10.484 -8.742 -2.323 1.00 77.50 91 THR A CA 1
ATOM 633 C C . THR A 1 91 ? 9.285 -8.094 -2.999 1.00 77.50 91 THR A C 1
ATOM 635 O O . THR A 1 91 ? 8.162 -8.225 -2.526 1.00 77.50 91 THR A O 1
ATOM 638 N N . LEU A 1 92 ? 9.506 -7.477 -4.163 1.00 77.06 92 LEU A N 1
ATOM 639 C CA . LEU A 1 92 ? 8.447 -6.863 -4.964 1.00 77.06 92 LEU A CA 1
ATOM 640 C C . LEU A 1 92 ? 8.303 -7.579 -6.312 1.00 77.06 92 LEU A C 1
ATOM 642 O O . LEU A 1 92 ? 9.279 -7.802 -7.045 1.00 77.06 92 LEU A O 1
ATOM 646 N N . THR A 1 93 ? 7.069 -7.951 -6.652 1.00 77.81 93 THR A N 1
ATOM 647 C CA . THR A 1 93 ? 6.740 -8.662 -7.894 1.00 77.81 93 THR A CA 1
ATOM 648 C C . THR A 1 93 ? 5.507 -8.086 -8.582 1.00 77.81 93 THR A C 1
ATOM 650 O O . THR A 1 93 ? 4.400 -8.243 -8.077 1.00 77.81 93 THR A O 1
ATOM 653 N N . GLY A 1 94 ? 5.666 -7.558 -9.798 1.00 70.81 94 GLY A N 1
ATOM 654 C CA . GLY A 1 94 ? 4.543 -7.013 -10.566 1.00 70.81 94 GLY A CA 1
ATOM 655 C C . GLY A 1 94 ? 4.012 -5.734 -9.936 1.00 70.81 94 GLY A C 1
ATOM 656 O O . GLY A 1 94 ? 2.874 -5.748 -9.485 1.00 70.81 94 GLY A O 1
ATOM 657 N N . VAL A 1 95 ? 4.861 -4.711 -9.833 1.00 72.38 95 VAL A N 1
ATOM 658 C CA . VAL A 1 95 ? 4.455 -3.379 -9.366 1.00 72.38 95 VAL A CA 1
ATOM 659 C C . VAL A 1 95 ? 4.433 -2.439 -10.567 1.00 72.38 95 VAL A C 1
ATOM 661 O O . VAL A 1 95 ? 5.405 -2.429 -11.329 1.00 72.38 95 VAL A O 1
ATOM 664 N N . ASP A 1 96 ? 3.330 -1.726 -10.782 1.00 71.25 96 ASP A N 1
ATOM 665 C CA . ASP A 1 96 ? 3.121 -0.948 -12.011 1.00 71.25 96 ASP A CA 1
ATOM 666 C C . ASP A 1 96 ? 3.636 0.502 -11.912 1.00 71.25 96 ASP A C 1
ATOM 668 O O . ASP A 1 96 ? 4.148 0.999 -12.915 1.00 71.25 96 ASP A O 1
ATOM 672 N N . ASP A 1 97 ? 3.530 1.160 -10.752 1.00 73.88 97 ASP A N 1
ATOM 673 C CA . ASP A 1 97 ? 3.964 2.544 -10.510 1.00 73.88 97 ASP A CA 1
ATOM 674 C C . ASP A 1 97 ? 4.455 2.724 -9.047 1.00 73.88 97 ASP A C 1
ATOM 676 O O . ASP A 1 97 ? 3.680 2.978 -8.125 1.00 73.88 97 ASP A O 1
ATOM 680 N N . GLY A 1 98 ? 5.775 2.642 -8.811 1.00 69.25 98 GLY A N 1
ATOM 681 C CA . GLY A 1 98 ? 6.323 2.637 -7.446 1.00 69.25 98 GLY A CA 1
ATOM 682 C C . GLY A 1 98 ? 7.318 3.742 -7.072 1.00 69.25 98 GLY A C 1
ATOM 683 O O . GLY A 1 98 ? 8.130 4.234 -7.873 1.00 69.25 98 GLY A O 1
ATOM 684 N N . THR A 1 99 ? 7.317 4.131 -5.791 1.00 73.44 99 THR A N 1
ATOM 685 C CA . THR A 1 99 ? 8.371 4.962 -5.178 1.00 73.44 99 THR A CA 1
ATOM 686 C C . THR A 1 99 ? 9.029 4.260 -3.999 1.00 73.44 99 THR A C 1
ATOM 688 O O . THR A 1 99 ? 8.447 4.134 -2.927 1.00 73.44 99 THR A O 1
ATOM 691 N N . LEU A 1 100 ? 10.315 3.929 -4.153 1.00 73.56 100 LEU A N 1
ATOM 692 C CA . LEU A 1 100 ? 11.108 3.271 -3.113 1.00 73.56 100 LEU A CA 1
ATOM 693 C C . LEU A 1 100 ? 12.195 4.200 -2.558 1.00 73.56 100 LEU A C 1
ATOM 695 O O . LEU A 1 100 ? 13.028 4.748 -3.301 1.00 73.56 100 LEU A O 1
ATOM 699 N N . THR A 1 101 ? 12.213 4.359 -1.232 1.00 73.69 101 THR A N 1
ATOM 700 C CA . THR A 1 101 ? 13.189 5.190 -0.514 1.00 73.69 101 THR A CA 1
ATOM 701 C C . THR A 1 101 ? 13.785 4.471 0.691 1.00 73.69 101 THR A C 1
ATOM 703 O O . THR A 1 101 ? 13.084 4.123 1.632 1.00 73.69 101 THR A O 1
ATOM 706 N N . GLY A 1 102 ? 15.119 4.382 0.726 1.00 68.88 102 GLY A N 1
ATOM 707 C CA . GLY A 1 102 ? 15.839 3.918 1.916 1.00 68.88 102 GLY A CA 1
ATOM 708 C C . GLY A 1 102 ? 15.655 2.432 2.209 1.00 68.88 102 GLY A C 1
ATOM 709 O O . GLY A 1 102 ? 15.390 2.103 3.354 1.00 68.88 102 GLY A O 1
ATOM 710 N N . VAL A 1 103 ? 15.803 1.595 1.182 1.00 67.88 103 VAL A N 1
ATOM 711 C CA . VAL A 1 103 ? 15.775 0.132 1.300 1.00 67.88 103 VAL A CA 1
ATOM 712 C C . VAL A 1 103 ? 17.194 -0.452 1.268 1.00 67.88 103 VAL A C 1
ATOM 714 O O . VAL A 1 103 ? 18.044 0.117 0.562 1.00 67.88 103 VAL A O 1
ATOM 717 N N . ASP A 1 104 ? 17.472 -1.510 2.044 1.00 66.44 104 ASP A N 1
ATOM 718 C CA . ASP A 1 104 ? 18.803 -2.149 2.122 1.00 66.44 104 ASP A CA 1
ATOM 719 C C . ASP A 1 104 ? 18.915 -3.382 1.200 1.00 66.44 104 ASP A C 1
ATOM 721 O O . ASP A 1 104 ? 19.692 -3.334 0.237 1.00 66.44 104 ASP A O 1
ATOM 725 N N . ASP A 1 105 ? 18.115 -4.434 1.423 1.00 70.00 105 ASP A N 1
ATOM 726 C CA . ASP A 1 105 ? 18.215 -5.735 0.738 1.00 70.00 105 ASP A CA 1
ATOM 727 C C . ASP A 1 105 ? 16.911 -6.124 -0.009 1.00 70.00 105 ASP A C 1
ATOM 729 O O . ASP A 1 105 ? 16.030 -6.810 0.502 1.00 70.00 105 ASP A O 1
ATOM 733 N N . ASP A 1 106 ? 16.828 -5.758 -1.297 1.00 67.06 106 ASP A N 1
ATOM 734 C CA . ASP A 1 106 ? 15.633 -5.981 -2.131 1.00 67.06 106 ASP A CA 1
ATOM 735 C C . ASP A 1 106 ? 15.794 -6.983 -3.279 1.00 67.06 106 ASP A C 1
ATOM 737 O O . ASP A 1 106 ? 16.819 -7.048 -3.970 1.00 67.06 106 ASP A O 1
ATOM 741 N N . THR A 1 107 ? 14.690 -7.663 -3.603 1.00 69.12 107 THR A N 1
ATOM 742 C CA . THR A 1 107 ? 14.482 -8.352 -4.884 1.00 69.12 107 THR A CA 1
ATOM 743 C C . THR A 1 107 ? 13.303 -7.756 -5.652 1.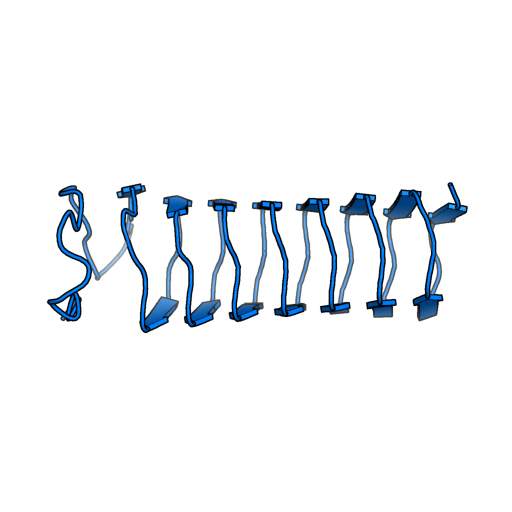00 69.12 107 THR A C 1
ATOM 745 O O . THR A 1 107 ? 12.156 -7.881 -5.239 1.00 69.12 107 THR A O 1
ATOM 748 N N . LEU A 1 108 ? 13.578 -7.190 -6.831 1.00 70.62 108 LEU A N 1
ATOM 749 C CA . LEU A 1 108 ? 12.580 -6.548 -7.695 1.00 70.62 108 LEU A CA 1
ATOM 750 C C . LEU A 1 108 ? 12.353 -7.349 -8.987 1.00 70.62 108 LEU A C 1
ATOM 752 O O . LEU A 1 108 ? 13.304 -7.632 -9.727 1.00 70.62 108 LEU A O 1
ATOM 756 N N . THR A 1 109 ? 11.100 -7.702 -9.301 1.00 66.94 109 THR A N 1
ATOM 757 C CA . THR A 1 109 ? 10.752 -8.382 -10.561 1.00 66.94 109 THR A CA 1
ATOM 758 C C . THR A 1 109 ? 9.481 -7.841 -11.216 1.00 66.94 109 THR A C 1
ATOM 760 O O . THR A 1 109 ? 8.425 -7.806 -10.606 1.00 66.94 109 THR A O 1
ATOM 763 N N . GLY A 1 110 ? 9.566 -7.492 -12.507 1.00 64.50 110 GLY A N 1
ATOM 764 C CA . GLY A 1 110 ? 8.401 -7.018 -13.269 1.00 64.50 110 GLY A CA 1
ATOM 765 C C . GLY A 1 110 ? 7.852 -5.693 -12.746 1.00 64.50 110 GLY A C 1
ATOM 766 O O . GLY A 1 110 ? 6.663 -5.616 -12.498 1.00 64.50 110 GLY A O 1
ATOM 767 N N . VAL A 1 111 ? 8.743 -4.725 -12.535 1.00 63.12 111 VAL A N 1
ATOM 768 C CA . VAL A 1 111 ? 8.426 -3.389 -12.019 1.00 63.12 111 VAL A CA 1
ATOM 769 C C . VAL A 1 111 ? 8.441 -2.407 -13.200 1.00 63.12 111 VAL A C 1
ATOM 771 O O . VAL A 1 111 ? 9.420 -2.430 -13.967 1.00 63.12 111 VAL A O 1
ATOM 774 N N . ASP A 1 112 ? 7.360 -1.650 -13.403 1.00 61.00 112 ASP A N 1
ATOM 775 C CA . ASP A 1 112 ? 7.179 -0.673 -14.489 1.00 61.00 112 ASP A CA 1
ATOM 776 C C . ASP A 1 112 ? 7.142 0.782 -13.920 1.00 61.00 112 ASP A C 1
ATOM 778 O O . ASP A 1 112 ? 6.912 0.998 -12.745 1.00 61.00 112 ASP A O 1
ATOM 782 N N . ASP A 1 113 ? 7.554 1.788 -14.714 1.00 60.03 113 ASP A N 1
ATOM 783 C CA . ASP A 1 113 ? 7.561 3.250 -14.410 1.00 60.03 113 ASP A CA 1
ATOM 784 C C . ASP A 1 113 ? 8.045 3.779 -13.014 1.00 60.03 113 ASP A C 1
ATOM 786 O O . ASP A 1 113 ? 7.770 4.917 -12.633 1.00 60.03 113 ASP A O 1
ATOM 790 N N . ASP A 1 114 ? 8.946 3.077 -12.319 1.00 60.47 114 ASP A N 1
ATOM 791 C CA . ASP A 1 114 ? 9.378 3.479 -10.962 1.00 60.47 114 ASP A CA 1
ATOM 792 C C . ASP A 1 114 ? 10.293 4.709 -10.821 1.00 60.47 114 ASP A C 1
ATOM 794 O O . ASP A 1 114 ? 11.217 4.977 -11.613 1.00 60.47 114 ASP A O 1
ATOM 798 N N . THR A 1 115 ? 10.162 5.370 -9.664 1.00 58.47 115 THR A N 1
ATOM 799 C CA . THR A 1 115 ? 11.156 6.306 -9.120 1.00 58.47 115 THR A CA 1
ATOM 800 C C . THR A 1 115 ? 11.932 5.676 -7.959 1.00 58.47 115 THR A C 1
ATOM 802 O O . THR A 1 115 ? 11.575 5.801 -6.791 1.00 58.47 115 THR A O 1
ATOM 805 N N . LEU A 1 116 ? 13.076 5.058 -8.272 1.00 58.88 116 LEU A N 1
ATOM 806 C CA . LEU A 1 116 ? 13.952 4.435 -7.270 1.00 58.88 116 LEU A CA 1
ATOM 807 C C . LEU A 1 116 ? 14.985 5.423 -6.700 1.00 58.88 116 LEU A C 1
ATOM 809 O O . LEU A 1 116 ? 15.841 5.947 -7.430 1.00 58.88 116 LEU A O 1
ATOM 813 N N . THR A 1 117 ? 14.972 5.632 -5.378 1.00 54.25 117 THR A N 1
ATOM 814 C CA . THR A 1 117 ? 15.999 6.406 -4.658 1.00 54.25 117 THR A CA 1
ATOM 815 C C . THR A 1 117 ? 16.652 5.597 -3.532 1.00 54.25 117 THR A C 1
ATOM 817 O O . THR A 1 117 ? 16.337 5.738 -2.354 1.00 54.25 117 THR A O 1
ATOM 820 N N . VAL A 1 118 ? 17.637 4.767 -3.888 1.00 54.62 118 VAL A N 1
ATOM 821 C CA . VAL A 1 118 ? 18.361 3.919 -2.921 1.00 54.62 118 VAL A CA 1
ATOM 822 C C . VAL A 1 118 ? 19.567 4.668 -2.339 1.00 54.62 118 VAL A C 1
ATOM 824 O O . VAL A 1 118 ? 20.506 5.023 -3.061 1.00 54.62 118 VAL A O 1
ATOM 827 N N . GLN A 1 119 ? 19.581 4.901 -1.023 1.00 48.69 119 GLN A N 1
ATOM 828 C CA . GLN A 1 119 ? 20.745 5.430 -0.301 1.00 48.69 119 GLN A CA 1
ATOM 829 C C . GLN A 1 119 ? 21.366 4.362 0.598 1.00 48.69 119 GLN A C 1
ATOM 831 O O . GLN A 1 119 ? 20.915 4.149 1.712 1.00 48.69 119 GLN A O 1
ATOM 836 N N . VAL A 1 120 ? 22.487 3.788 0.157 1.00 49.50 120 VAL A N 1
ATOM 837 C CA . VAL A 1 120 ? 23.280 2.858 0.973 1.00 49.50 120 VAL A CA 1
ATOM 838 C C . VAL A 1 120 ? 24.379 3.593 1.738 1.00 49.50 120 VAL A C 1
ATOM 840 O O . VAL A 1 120 ? 25.249 4.246 1.142 1.00 49.50 120 VAL A O 1
ATOM 843 N N . LEU A 1 121 ? 24.413 3.428 3.063 1.00 40.25 121 LEU A N 1
ATOM 844 C CA . LEU A 1 121 ? 25.515 3.865 3.922 1.00 40.25 121 LEU A CA 1
ATOM 845 C C . LEU A 1 121 ? 26.153 2.667 4.640 1.00 40.25 121 LEU A C 1
ATOM 847 O O . LEU A 1 121 ? 25.647 2.188 5.641 1.00 40.25 121 LEU A O 1
ATOM 851 N N . ALA A 1 122 ? 27.358 2.314 4.168 1.00 43.38 122 ALA A N 1
ATOM 852 C CA . ALA A 1 122 ? 28.352 1.404 4.766 1.00 43.38 122 ALA A CA 1
ATOM 853 C C . ALA A 1 122 ? 28.541 -0.015 4.174 1.00 43.38 122 ALA A C 1
ATOM 855 O O . ALA A 1 122 ? 29.237 -0.822 4.783 1.00 43.38 122 ALA A O 1
ATOM 856 N N . GLY A 1 123 ? 28.197 -0.207 2.894 1.00 42.81 123 GLY A N 1
ATOM 857 C CA . GLY A 1 123 ? 29.138 -0.764 1.900 1.00 42.81 123 GLY A CA 1
ATOM 858 C C . GLY A 1 123 ? 28.860 -2.183 1.376 1.00 42.81 123 GLY A C 1
ATOM 859 O O . GLY A 1 123 ? 29.555 -3.113 1.765 1.00 42.81 123 GLY A O 1
ATOM 860 N N . SER A 1 124 ? 28.015 -2.395 0.366 1.00 48.44 124 SER A N 1
ATOM 861 C CA . SER A 1 124 ? 27.667 -1.473 -0.723 1.00 48.44 124 SER A CA 1
ATOM 862 C C . SER A 1 124 ? 26.634 -2.079 -1.685 1.00 48.44 124 SER A C 1
ATOM 864 O O . SER A 1 124 ? 26.924 -3.126 -2.259 1.00 48.44 124 SER A O 1
ATOM 866 N N . PHE A 1 125 ? 25.590 -1.317 -2.014 1.00 43.22 125 PHE A N 1
ATOM 867 C CA . PHE A 1 125 ? 24.898 -1.280 -3.311 1.00 43.22 125 PHE A CA 1
ATOM 868 C C . PHE A 1 125 ? 24.536 0.198 -3.618 1.00 43.22 125 PHE A C 1
ATOM 870 O O . PHE A 1 125 ? 24.656 1.033 -2.730 1.00 43.22 125 PHE A O 1
ATOM 877 N N . GLN A 1 126 ? 24.265 0.625 -4.857 1.00 47.22 126 GLN A N 1
ATOM 878 C CA . GLN A 1 126 ? 24.011 2.051 -5.186 1.00 47.22 126 GLN A CA 1
ATOM 879 C C . GLN A 1 126 ? 22.864 2.181 -6.197 1.00 47.22 126 GLN A C 1
ATOM 881 O O . GLN A 1 126 ? 22.980 1.588 -7.267 1.00 47.22 126 GLN A O 1
ATOM 886 N N . VAL A 1 127 ? 21.867 3.054 -5.963 1.00 45.19 127 VAL A N 1
ATOM 887 C CA . VAL A 1 127 ? 20.970 3.536 -7.038 1.00 45.19 127 VAL A CA 1
ATOM 888 C C . VAL A 1 127 ? 20.950 5.062 -7.095 1.00 45.19 127 VAL A C 1
ATOM 890 O O . VAL A 1 127 ? 20.597 5.753 -6.144 1.00 45.19 127 VAL A O 1
ATOM 893 N N . LEU A 1 128 ? 21.337 5.592 -8.257 1.00 47.97 128 LEU A N 1
ATOM 894 C CA . LEU A 1 128 ? 21.267 7.010 -8.595 1.00 47.97 128 LEU A CA 1
ATOM 895 C C . LEU A 1 128 ? 20.488 7.166 -9.915 1.00 47.97 128 LEU A C 1
ATOM 897 O O . LEU A 1 128 ? 21.087 7.160 -10.986 1.00 47.97 128 LEU A O 1
ATOM 901 N N . ALA A 1 129 ? 19.163 7.265 -9.777 1.00 48.66 129 ALA A N 1
ATOM 902 C CA . ALA A 1 129 ? 18.116 7.746 -10.691 1.00 48.66 129 ALA A CA 1
ATOM 903 C C . ALA A 1 129 ? 18.189 7.455 -12.211 1.00 48.66 129 ALA A C 1
ATOM 905 O O . ALA A 1 129 ? 19.059 7.947 -12.935 1.00 48.66 129 ALA A O 1
ATOM 906 N N . GLY A 1 130 ? 17.109 6.846 -12.712 1.00 44.88 130 GLY A N 1
ATOM 907 C CA . GLY A 1 130 ? 16.607 6.967 -14.083 1.00 44.88 130 GLY A CA 1
ATOM 908 C C . GLY A 1 130 ? 15.298 6.188 -14.228 1.00 44.88 130 GLY A C 1
ATOM 909 O O . GLY A 1 130 ? 15.318 4.987 -13.994 1.00 44.88 130 GLY A O 1
ATOM 910 N N . SER A 1 131 ? 14.198 6.858 -14.591 1.00 46.03 131 SER A N 1
ATOM 911 C CA . SER A 1 131 ? 12.892 6.223 -14.824 1.00 46.03 131 SER A CA 1
ATOM 912 C C . SER A 1 131 ? 13.010 5.069 -15.833 1.00 46.03 131 SER A C 1
ATOM 914 O O . SER A 1 131 ? 13.564 5.253 -16.927 1.00 46.03 131 SER A O 1
ATOM 916 N N . CYS A 1 132 ? 12.523 3.873 -15.481 1.00 46.88 132 CYS A N 1
ATOM 917 C CA . CYS A 1 132 ? 12.442 2.725 -16.394 1.00 46.88 132 CYS A CA 1
ATOM 918 C C . CYS A 1 132 ? 11.227 2.905 -17.328 1.00 46.88 132 CYS A C 1
ATOM 920 O O . CYS A 1 132 ? 10.216 2.239 -17.207 1.00 46.88 132 CYS A O 1
ATOM 922 N N . GLN A 1 133 ? 11.334 3.810 -18.305 1.00 43.72 133 GLN A N 1
ATOM 923 C CA . GLN A 1 133 ? 10.210 4.216 -19.168 1.00 43.72 133 GLN A CA 1
ATOM 924 C C . GLN A 1 133 ? 9.859 3.231 -20.321 1.00 43.72 133 GLN A C 1
ATOM 926 O O . GLN A 1 133 ? 9.483 3.680 -21.410 1.00 43.72 133 GLN A O 1
ATOM 931 N N . ASP A 1 134 ? 10.073 1.914 -20.179 1.00 39.53 134 ASP A N 1
ATOM 932 C CA . ASP A 1 134 ? 9.821 0.947 -21.271 1.00 39.53 134 ASP A CA 1
ATOM 933 C C . ASP A 1 134 ? 9.303 -0.430 -20.777 1.00 39.53 134 ASP A C 1
ATOM 935 O O . ASP A 1 134 ? 10.126 -1.295 -20.456 1.00 39.53 134 ASP A O 1
ATOM 939 N N . PRO A 1 135 ? 7.979 -0.700 -20.846 1.00 43.69 135 PRO A N 1
ATOM 940 C CA . PRO A 1 135 ? 7.336 -1.938 -20.358 1.00 43.69 135 PRO A CA 1
ATOM 941 C C . PRO A 1 135 ? 7.706 -3.208 -21.157 1.00 43.69 135 PRO A C 1
ATOM 943 O O . PRO A 1 135 ? 7.187 -4.303 -20.944 1.00 43.69 135 PRO A O 1
ATOM 946 N N . ALA A 1 136 ? 8.594 -3.099 -22.153 1.00 37.62 136 ALA A N 1
ATOM 947 C CA . ALA A 1 136 ? 9.074 -4.227 -22.956 1.00 37.62 136 ALA A CA 1
ATOM 948 C C . ALA A 1 136 ? 10.502 -4.679 -22.604 1.00 37.62 136 ALA A C 1
ATOM 950 O O . ALA A 1 136 ? 11.045 -5.582 -23.257 1.00 37.62 136 ALA A O 1
ATOM 951 N N . ARG A 1 137 ? 11.150 -4.052 -21.617 1.00 39.59 137 ARG A N 1
ATOM 952 C CA . ARG A 1 137 ? 12.523 -4.367 -21.219 1.00 39.59 137 ARG A CA 1
ATOM 953 C C . ARG A 1 137 ? 12.573 -4.583 -19.722 1.00 39.59 137 ARG A C 1
ATOM 955 O O . ARG A 1 137 ? 12.547 -3.621 -18.978 1.00 39.59 137 ARG A O 1
ATOM 962 N N . SER A 1 138 ? 12.761 -5.837 -19.309 1.00 40.78 138 SER A N 1
ATOM 963 C CA . SER A 1 138 ? 13.137 -6.166 -17.935 1.00 40.78 138 SER A CA 1
ATOM 964 C C . SER A 1 138 ? 14.258 -5.226 -17.487 1.00 40.78 138 SER A C 1
ATOM 966 O O . SER A 1 138 ? 15.370 -5.304 -18.029 1.00 40.78 138 SER A O 1
ATOM 968 N N . CYS A 1 139 ? 13.965 -4.328 -16.544 1.00 46.50 139 CYS A N 1
ATOM 969 C CA . CYS A 1 139 ? 14.989 -3.573 -15.843 1.00 46.50 139 CYS A CA 1
ATOM 970 C C . CYS A 1 139 ? 15.752 -4.598 -14.993 1.00 46.50 139 CYS A C 1
ATOM 972 O O . CYS A 1 139 ? 15.404 -4.903 -13.862 1.00 46.50 139 CYS A O 1
ATOM 974 N N . GLN A 1 140 ? 16.762 -5.238 -15.596 1.00 41.34 140 GLN A N 1
ATOM 975 C CA . GLN A 1 140 ? 17.749 -6.005 -14.848 1.00 41.34 140 GLN A CA 1
ATOM 976 C C . GLN A 1 140 ? 18.594 -4.993 -14.086 1.00 41.34 140 GLN A C 1
ATOM 978 O O . GLN A 1 140 ? 19.601 -4.496 -14.598 1.00 41.34 140 GLN A O 1
ATOM 983 N N . ILE A 1 141 ? 18.129 -4.661 -12.887 1.00 42.44 141 ILE A N 1
ATOM 984 C CA . ILE A 1 141 ? 18.959 -4.043 -11.867 1.00 42.44 141 ILE A CA 1
ATOM 985 C C . ILE A 1 141 ? 20.010 -5.111 -11.498 1.00 42.44 141 ILE A C 1
ATOM 987 O O . ILE A 1 141 ? 19.635 -6.260 -11.256 1.00 42.44 141 ILE A O 1
ATOM 991 N N . PRO A 1 142 ? 21.312 -4.810 -11.658 1.00 40.31 142 PRO A N 1
ATOM 992 C CA . PRO A 1 142 ? 22.384 -5.801 -11.568 1.00 40.31 142 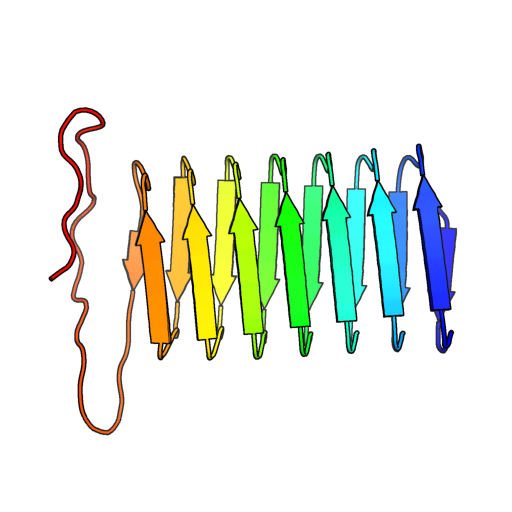PRO A CA 1
ATOM 993 C C . PRO A 1 142 ? 22.604 -6.361 -10.167 1.00 40.31 142 PRO A C 1
ATOM 995 O O . PRO A 1 142 ? 22.393 -5.609 -9.201 1.00 40.31 142 PRO A O 1
#

Foldseek 3Di:
DEEEECEAEEEEECEAEYEYECYAEYEYECYAEYEYYNYAEYEYYCYAEYEYEQYAEYEYYNYAEYEYENYAEYEAEQYEEYEYYRYAAYEYYNYAEYEYYAYHHYDYYQYAQYDYDYDDDDDDDDDDDDTPHDSVDIPPPD

Organism: Paramuricea clavata (NCBI:txid317549)

Radius of gyration: 15.29 Å; chains: 1; bounding box: 45×20×44 Å

Secondary structure (DSSP, 8-state):
-EEEES-SEEEEEEEEEEEEEEEEEEEEEEEEEEEEEEEEEEEEEEEEEEEEEEEEEEEEEEEEEEEEEEEEEEEEEEEEEEEEEEEEEEEEEEEEEEEEES-SEEEEEEE-S-EEE----SS-----------TTS-----